Protein AF-A0A924YF98-F1 (afdb_monomer_lite)

Foldseek 3Di:
DEAEEADPDDDDDDPPYDYDYDDCPDPCHQWDWDFDDAQLETKIKIWGWPDDPPDDPVPTDIDTDIDRPNVVSLVVQCVVCVVVVHHRDPHDPNHDLVSHLVVVLVVVVVVLVVVLVVCVVVCVVPDDPPVVVVSVCCCVPPVVVVNVVSVVPRDPDD

Radius of gyration: 18.79 Å; chains: 1; bounding box: 48×42×50 Å

Secondary structure (DSSP, 8-state):
-EEEE--SSPPP--TT-EEEE--TTSGGGGEEEEEEE-SS-EEEEEEEE-S-TTS-TTT--EEEEEE--HHHHHHHHHHHHHHTTPPPP---S---HHHHHHHHHHHHHHHHHHHHHHHHHHTTSS--HHHHHHHHHHIIIIIHHHHHHHHHSS----

Sequence (158 aa):
VYVFGVPDVELPAIDNITYVPIAADDALAQEWLLVTNGQQNASALATREITHIEEEDALRMFKGVWTFDYVTVKFLHDALTRVVGVDPLTIPQTRRYSQQIRLMSKSLQRMATGLVRITNGRTRRYDDEAVKTEVASVIEQELDPALAQLKAAAPTSD

Structure (mmCIF, N/CA/C/O backbone):
data_AF-A0A924YF98-F1
#
_entry.id   AF-A0A924YF98-F1
#
loop_
_atom_site.group_PDB
_atom_site.id
_atom_site.type_symbol
_atom_site.label_atom_id
_atom_site.label_alt_id
_atom_site.label_comp_id
_atom_site.label_asym_id
_atom_site.label_entity_id
_atom_site.label_seq_id
_atom_site.pdbx_PDB_ins_code
_atom_site.Cartn_x
_atom_site.Cartn_y
_atom_site.Cartn_z
_atom_site.occupancy
_atom_site.B_iso_or_equiv
_atom_site.auth_seq_id
_atom_site.auth_comp_id
_atom_site.auth_asym_id
_atom_site.auth_atom_id
_atom_site.pdbx_PDB_model_num
ATOM 1 N N . VAL A 1 1 ? -4.801 -12.083 1.360 1.00 83.12 1 VAL A N 1
ATOM 2 C CA . VAL A 1 1 ? -4.076 -10.953 0.731 1.00 83.12 1 VAL A CA 1
ATOM 3 C C . VAL A 1 1 ? -4.146 -11.163 -0.763 1.00 83.12 1 VAL A C 1
ATOM 5 O O . VAL A 1 1 ? -3.887 -12.278 -1.188 1.00 83.12 1 VAL A O 1
ATOM 8 N N . TYR A 1 2 ? -4.531 -10.148 -1.529 1.00 84.19 2 TYR A N 1
ATOM 9 C CA . TYR A 1 2 ? -4.554 -10.231 -2.990 1.00 84.19 2 TYR A CA 1
ATOM 10 C C . TYR A 1 2 ? -3.357 -9.468 -3.543 1.00 84.19 2 TYR A C 1
ATOM 12 O O . TYR A 1 2 ? -3.107 -8.344 -3.108 1.00 84.19 2 TYR A O 1
ATOM 20 N N . VAL A 1 3 ? -2.613 -10.093 -4.450 1.00 85.88 3 VAL A N 1
ATOM 21 C CA . VAL A 1 3 ? -1.445 -9.493 -5.103 1.00 85.88 3 VAL A CA 1
ATOM 22 C C . VAL A 1 3 ? -1.716 -9.468 -6.596 1.00 85.88 3 VAL A C 1
ATOM 24 O O . VAL A 1 3 ? -1.778 -10.518 -7.228 1.00 85.88 3 VAL A O 1
ATOM 27 N N . PHE A 1 4 ? -1.896 -8.266 -7.131 1.00 86.38 4 PHE A N 1
ATOM 28 C CA . PHE A 1 4 ? -2.039 -8.023 -8.560 1.00 86.38 4 PHE A CA 1
ATOM 29 C C . PHE A 1 4 ? -0.660 -7.726 -9.128 1.00 86.38 4 PHE A C 1
ATOM 31 O O . PHE A 1 4 ? 0.079 -6.934 -8.542 1.00 86.38 4 PHE A O 1
ATOM 38 N N . GLY A 1 5 ? -0.304 -8.355 -10.238 1.00 85.38 5 GLY A N 1
ATOM 39 C CA . GLY A 1 5 ? 0.985 -8.101 -10.864 1.00 85.38 5 GLY A CA 1
ATOM 40 C C . GLY A 1 5 ? 1.160 -8.851 -12.169 1.00 85.38 5 GLY A C 1
ATOM 41 O O . GLY A 1 5 ? 0.441 -9.811 -12.451 1.00 85.38 5 GLY A O 1
ATOM 42 N N . VAL A 1 6 ? 2.117 -8.386 -12.962 1.00 85.69 6 VAL A N 1
ATOM 43 C CA . VAL A 1 6 ? 2.588 -9.087 -14.153 1.00 85.69 6 VAL A CA 1
ATOM 44 C C . VAL A 1 6 ? 3.639 -10.091 -13.676 1.00 85.69 6 VAL A C 1
ATOM 46 O O . VAL A 1 6 ? 4.693 -9.659 -13.211 1.00 85.69 6 VAL A O 1
ATOM 49 N N . PRO A 1 7 ? 3.371 -11.408 -13.703 1.00 84.19 7 PRO A N 1
ATOM 50 C CA . PRO A 1 7 ? 4.359 -12.389 -13.282 1.00 84.19 7 PRO A CA 1
ATOM 51 C C . PRO A 1 7 ? 5.493 -12.451 -14.311 1.00 84.19 7 PRO A C 1
ATOM 53 O O . PRO A 1 7 ? 5.277 -12.803 -15.468 1.00 84.19 7 PRO A O 1
ATOM 56 N N . ASP A 1 8 ? 6.702 -12.120 -13.879 1.00 83.69 8 ASP A N 1
ATOM 57 C CA . ASP A 1 8 ? 7.955 -12.280 -14.622 1.00 83.69 8 ASP A CA 1
ATOM 58 C C . ASP A 1 8 ? 8.664 -13.606 -14.287 1.00 83.69 8 ASP A C 1
ATOM 60 O O . ASP A 1 8 ? 9.520 -14.074 -15.039 1.00 83.69 8 ASP A O 1
ATOM 64 N N . VAL A 1 9 ? 8.269 -14.240 -13.180 1.00 86.56 9 VAL A N 1
ATOM 65 C CA . VAL A 1 9 ? 8.755 -15.538 -12.702 1.00 86.56 9 VAL A CA 1
ATOM 66 C C . VAL A 1 9 ? 7.611 -16.408 -12.179 1.00 86.56 9 VAL A C 1
ATOM 68 O O . VAL A 1 9 ? 6.490 -15.947 -11.952 1.00 86.56 9 VAL A O 1
ATOM 71 N N . GLU A 1 10 ? 7.900 -17.690 -11.956 1.00 89.12 10 GLU A N 1
ATOM 72 C CA . GLU A 1 10 ? 6.964 -18.593 -11.290 1.00 89.12 10 GLU A CA 1
ATOM 73 C C . GLU A 1 10 ? 6.758 -18.168 -9.827 1.00 89.12 10 GLU A C 1
ATOM 75 O O . GLU A 1 10 ? 7.709 -18.022 -9.054 1.00 89.12 10 GLU A O 1
ATOM 80 N N . LEU A 1 11 ? 5.498 -17.939 -9.451 1.00 88.81 11 LEU A N 1
ATOM 81 C CA . LEU A 1 11 ? 5.141 -17.410 -8.139 1.00 88.81 11 LEU A CA 1
ATOM 82 C C . LEU A 1 11 ? 5.078 -18.540 -7.099 1.00 88.81 11 LEU A C 1
ATOM 84 O O . LEU A 1 11 ? 4.372 -19.528 -7.318 1.00 88.81 11 LEU A O 1
ATOM 88 N N . PRO A 1 12 ? 5.756 -18.409 -5.943 1.00 90.62 12 PRO A N 1
ATOM 89 C CA . PRO A 1 12 ? 5.679 -19.413 -4.893 1.00 90.62 12 PRO A CA 1
ATOM 90 C C . PRO A 1 12 ? 4.273 -19.449 -4.287 1.00 90.62 12 PRO A C 1
ATOM 92 O O . PRO A 1 12 ? 3.661 -18.411 -4.035 1.00 90.62 12 PRO A O 1
ATOM 95 N N . ALA A 1 13 ? 3.771 -20.645 -3.983 1.00 89.00 13 ALA A N 1
ATOM 96 C CA . ALA A 1 13 ? 2.528 -20.788 -3.238 1.00 89.00 13 ALA A CA 1
ATOM 97 C C . ALA A 1 13 ? 2.752 -20.360 -1.777 1.00 89.00 13 ALA A C 1
ATOM 99 O O . ALA A 1 13 ? 3.468 -21.025 -1.029 1.00 89.00 13 ALA A O 1
ATOM 100 N N . ILE A 1 14 ? 2.150 -19.237 -1.380 1.00 92.12 14 ILE A N 1
ATOM 101 C CA . ILE A 1 14 ? 2.190 -18.724 -0.009 1.00 92.12 14 ILE A CA 1
ATOM 102 C C . ILE A 1 14 ? 0.775 -18.748 0.564 1.00 92.12 14 ILE A C 1
ATOM 104 O O . ILE A 1 14 ? -0.161 -18.208 -0.029 1.00 92.12 14 ILE A O 1
ATOM 108 N N . ASP A 1 15 ? 0.627 -19.334 1.751 1.00 89.25 15 ASP A N 1
ATOM 109 C CA . ASP A 1 15 ? -0.660 -19.410 2.437 1.00 89.25 15 ASP A CA 1
ATOM 110 C C . ASP A 1 15 ? -1.276 -18.023 2.654 1.00 89.25 15 ASP A C 1
ATOM 112 O O . ASP A 1 15 ? -0.617 -17.070 3.077 1.00 89.25 15 ASP A O 1
ATOM 116 N N . ASN A 1 16 ? -2.588 -17.924 2.421 1.00 85.12 16 ASN A N 1
ATOM 117 C CA . ASN A 1 16 ? -3.375 -16.689 2.522 1.00 85.12 16 ASN A CA 1
ATOM 118 C C . ASN A 1 16 ? -2.974 -15.580 1.529 1.00 85.12 16 ASN A C 1
ATOM 120 O O . ASN A 1 16 ? -3.423 -14.433 1.686 1.00 85.12 16 ASN A O 1
ATOM 124 N N . ILE A 1 17 ? -2.178 -15.899 0.504 1.00 87.50 17 ILE A N 1
ATOM 125 C CA . ILE A 1 17 ? -1.916 -15.029 -0.642 1.00 87.50 17 ILE A CA 1
ATOM 126 C C . ILE A 1 17 ? -2.628 -15.589 -1.872 1.00 87.50 17 ILE A C 1
ATOM 128 O O . ILE A 1 17 ? -2.494 -16.756 -2.223 1.00 87.50 17 ILE A O 1
ATOM 132 N N . THR A 1 18 ? -3.390 -14.728 -2.536 1.00 87.88 18 THR A N 1
ATOM 133 C CA . THR A 1 18 ? -4.019 -15.011 -3.821 1.00 87.88 18 THR A CA 1
ATOM 134 C C . THR A 1 18 ? -3.386 -14.094 -4.853 1.00 87.88 18 THR A C 1
ATOM 136 O O . THR A 1 18 ? -3.565 -12.875 -4.803 1.00 87.88 18 THR A O 1
ATOM 139 N N . TYR A 1 19 ? -2.613 -14.681 -5.762 1.00 88.88 19 TYR A N 1
ATOM 140 C CA . TYR A 1 19 ? -2.026 -13.963 -6.885 1.00 88.88 19 TYR A CA 1
ATOM 141 C C . TYR A 1 19 ? -3.059 -13.809 -7.996 1.00 88.88 19 TYR A C 1
ATOM 143 O O . TYR A 1 19 ? -3.750 -14.763 -8.353 1.00 88.88 19 TYR A O 1
ATOM 151 N N . VAL A 1 20 ? -3.157 -12.598 -8.526 1.00 87.06 20 VAL A N 1
ATOM 152 C CA . VAL A 1 20 ? -4.069 -12.226 -9.601 1.00 87.06 20 VAL A CA 1
ATOM 153 C C . VAL A 1 20 ? -3.197 -11.714 -10.743 1.00 87.06 20 VAL A C 1
ATOM 155 O O . VAL A 1 20 ? -2.734 -10.571 -10.683 1.00 87.06 20 VAL A O 1
ATOM 158 N N . PRO A 1 21 ? -2.901 -12.553 -11.747 1.00 87.06 21 PRO A N 1
ATOM 159 C CA . PRO A 1 21 ? -2.091 -12.118 -12.870 1.00 87.06 21 PRO A CA 1
ATOM 160 C C . PRO A 1 21 ? -2.847 -11.042 -13.654 1.00 87.06 21 PRO A C 1
ATOM 162 O O . PRO A 1 21 ? -4.029 -11.206 -13.959 1.00 87.06 21 PRO A O 1
ATOM 165 N N . ILE A 1 22 ? -2.156 -9.952 -13.975 1.00 85.88 22 ILE A N 1
ATOM 166 C CA . ILE A 1 22 ? -2.645 -8.909 -14.885 1.00 85.88 22 ILE A CA 1
ATOM 167 C C . ILE A 1 22 ? -1.794 -8.900 -16.154 1.00 85.88 22 ILE A C 1
ATOM 169 O O . ILE A 1 22 ? -0.645 -9.351 -16.148 1.00 85.88 22 ILE A O 1
ATOM 173 N N . ALA A 1 23 ? -2.368 -8.421 -17.255 1.00 84.81 23 ALA A N 1
ATOM 174 C CA . ALA A 1 23 ? -1.650 -8.310 -18.516 1.00 84.81 23 ALA A CA 1
ATOM 175 C C . ALA A 1 23 ? -0.663 -7.130 -18.474 1.00 84.81 23 ALA A C 1
ATOM 177 O O . ALA A 1 23 ? -0.907 -6.133 -17.797 1.00 84.81 23 ALA A O 1
ATOM 178 N N . ALA A 1 24 ? 0.460 -7.237 -19.188 1.00 82.94 24 ALA A N 1
ATOM 179 C CA . ALA A 1 24 ? 1.495 -6.198 -19.191 1.00 82.94 24 ALA A CA 1
ATOM 180 C C . ALA A 1 24 ? 1.042 -4.881 -19.848 1.00 82.94 24 ALA A C 1
ATOM 182 O O . ALA A 1 24 ? 1.610 -3.826 -19.579 1.00 82.94 24 ALA A O 1
ATOM 183 N N . ASP A 1 25 ? 0.026 -4.947 -20.705 1.00 83.19 25 ASP A N 1
ATOM 184 C CA . ASP A 1 25 ? -0.619 -3.817 -21.368 1.00 83.19 25 ASP A CA 1
ATOM 185 C C . ASP A 1 25 ? -1.825 -3.261 -20.587 1.00 83.19 25 ASP A C 1
ATOM 187 O O . ASP A 1 25 ? -2.428 -2.274 -21.013 1.00 83.19 25 ASP A O 1
ATOM 191 N N . ASP A 1 26 ? -2.168 -3.854 -19.437 1.00 82.06 26 ASP A N 1
ATOM 192 C CA . ASP A 1 26 ? -3.207 -3.331 -18.552 1.00 82.06 26 ASP A CA 1
ATOM 193 C C . ASP A 1 26 ? -2.749 -2.003 -17.926 1.00 82.06 26 ASP A C 1
ATOM 195 O O . ASP A 1 26 ? -1.599 -1.844 -17.513 1.00 82.06 26 ASP A O 1
ATOM 199 N N . ALA A 1 27 ? -3.666 -1.044 -17.790 1.00 78.62 27 ALA A N 1
ATOM 200 C CA . ALA A 1 27 ? -3.399 0.213 -17.099 1.00 78.62 27 ALA A CA 1
ATOM 201 C C . ALA A 1 27 ? -2.936 -0.012 -15.648 1.00 78.62 27 ALA A C 1
ATOM 203 O O . ALA A 1 27 ? -2.119 0.752 -15.135 1.00 78.62 27 ALA A O 1
ATOM 204 N N . LEU A 1 28 ? -3.409 -1.080 -14.995 1.00 80.81 28 LEU A N 1
ATOM 205 C CA . LEU A 1 28 ? -2.963 -1.455 -13.651 1.00 80.81 28 LEU A CA 1
ATOM 206 C C . LEU A 1 28 ? -1.496 -1.905 -13.599 1.00 80.81 28 LEU A C 1
ATOM 208 O O . LEU A 1 28 ? -0.907 -1.858 -12.526 1.00 80.81 28 LEU A O 1
ATOM 212 N N . ALA A 1 29 ? -0.882 -2.299 -14.719 1.00 79.69 29 ALA A N 1
ATOM 213 C CA . ALA A 1 29 ? 0.527 -2.696 -14.747 1.00 79.69 29 ALA A CA 1
ATOM 214 C C . ALA A 1 29 ? 1.490 -1.507 -14.560 1.00 79.69 29 ALA A C 1
ATOM 216 O O . ALA A 1 29 ? 2.650 -1.706 -14.207 1.00 79.69 29 ALA A O 1
ATOM 217 N N . GLN A 1 30 ? 1.010 -0.273 -14.758 1.00 75.31 30 GLN A N 1
ATOM 218 C CA . GLN A 1 30 ? 1.778 0.967 -14.559 1.00 75.31 30 GLN A CA 1
ATOM 219 C C . GLN A 1 30 ? 1.564 1.590 -13.168 1.00 75.31 30 GLN A C 1
ATOM 221 O O . GLN A 1 30 ? 2.171 2.610 -12.821 1.00 75.31 30 GLN A O 1
ATOM 226 N N . GLU A 1 31 ? 0.683 0.989 -12.370 1.00 81.06 31 GLU A N 1
ATOM 227 C CA . GLU A 1 31 ? 0.219 1.512 -11.094 1.00 81.06 31 GLU A CA 1
ATOM 228 C C . GLU A 1 31 ? 0.581 0.539 -9.965 1.00 81.06 31 GLU A C 1
ATOM 230 O O . GLU A 1 31 ? 0.350 -0.664 -10.027 1.00 81.06 31 GLU A O 1
ATOM 235 N N . TRP A 1 32 ? 1.113 1.078 -8.877 1.00 83.12 32 TRP A N 1
ATOM 236 C CA . TRP A 1 32 ? 1.379 0.355 -7.641 1.00 83.12 32 TRP A CA 1
ATOM 237 C C . TRP A 1 32 ? 0.333 0.751 -6.605 1.00 83.12 32 TRP A C 1
ATOM 239 O O . TRP A 1 32 ? 0.236 1.909 -6.189 1.00 83.12 32 TRP A O 1
ATOM 249 N N . LEU A 1 33 ? -0.462 -0.230 -6.183 1.00 87.19 33 LEU A N 1
ATOM 250 C CA . LEU A 1 33 ? -1.569 -0.048 -5.253 1.00 87.19 33 LEU A CA 1
ATOM 251 C C . LEU A 1 33 ? -1.370 -0.949 -4.034 1.00 87.19 33 LEU A C 1
ATOM 253 O O . LEU A 1 33 ? -1.306 -2.170 -4.150 1.00 87.19 33 LEU A O 1
ATOM 257 N N . LEU A 1 34 ? -1.337 -0.356 -2.842 1.00 88.88 34 LEU A N 1
ATOM 258 C CA . LEU A 1 34 ? -1.417 -1.082 -1.578 1.00 88.88 34 LEU A CA 1
ATOM 259 C C . LEU A 1 34 ? -2.644 -0.603 -0.816 1.00 88.88 34 LEU A C 1
ATOM 261 O O . LEU A 1 34 ? -2.642 0.481 -0.235 1.00 88.88 34 LEU A O 1
ATOM 265 N N . VAL A 1 35 ? -3.683 -1.434 -0.792 1.00 89.50 35 VAL A N 1
ATOM 266 C CA . VAL A 1 35 ? -4.936 -1.137 -0.096 1.00 89.50 35 VAL A CA 1
ATOM 267 C C . VAL A 1 35 ? -5.082 -2.065 1.099 1.00 89.50 35 VAL A C 1
ATOM 269 O O . VAL A 1 35 ? -5.139 -3.286 0.969 1.00 89.50 35 VAL A O 1
ATOM 272 N N . THR A 1 36 ? -5.176 -1.475 2.284 1.00 89.69 36 THR A N 1
ATOM 273 C CA . THR A 1 36 ? -5.557 -2.173 3.508 1.00 89.69 36 THR A CA 1
ATOM 274 C C . THR A 1 36 ? -6.916 -1.656 3.943 1.00 89.69 36 THR A C 1
ATOM 276 O O . THR A 1 36 ? -7.100 -0.461 4.147 1.00 89.69 36 THR A O 1
ATOM 279 N N . ASN A 1 37 ? -7.892 -2.549 4.072 1.00 88.06 37 ASN A N 1
ATOM 280 C CA . ASN A 1 37 ? -9.219 -2.209 4.567 1.00 88.06 37 ASN A CA 1
ATOM 281 C C . ASN A 1 37 ? -9.555 -3.166 5.709 1.00 88.06 37 ASN A C 1
ATOM 283 O O . ASN A 1 37 ? -9.871 -4.329 5.485 1.00 88.06 37 ASN A O 1
ATOM 287 N N . GLY A 1 38 ? -9.409 -2.695 6.942 1.00 84.88 38 GLY A N 1
ATOM 288 C CA . GLY A 1 38 ? -9.654 -3.452 8.162 1.00 84.88 38 GLY A CA 1
ATOM 289 C C . GLY A 1 38 ? -10.420 -2.617 9.184 1.00 84.88 38 GLY A C 1
ATOM 290 O O . GLY A 1 38 ? -10.483 -1.391 9.099 1.00 84.88 38 GLY A O 1
ATOM 291 N N . GLN A 1 39 ? -10.972 -3.277 10.203 1.00 80.94 39 GLN A N 1
ATOM 292 C CA . GLN A 1 39 ? -11.736 -2.605 11.264 1.00 80.94 39 GLN A CA 1
ATOM 293 C C . GLN A 1 39 ? -10.890 -1.595 12.064 1.00 80.94 39 GLN A C 1
ATOM 295 O O . GLN A 1 39 ? -11.393 -0.581 12.546 1.00 80.94 39 GLN A O 1
ATOM 300 N N . GLN A 1 40 ? -9.599 -1.893 12.224 1.00 80.69 40 GLN A N 1
ATOM 301 C CA . GLN A 1 40 ? -8.660 -1.119 13.043 1.00 80.69 40 GLN A CA 1
ATOM 302 C C . GLN A 1 40 ? -7.727 -0.230 12.215 1.00 80.69 40 GLN A C 1
ATOM 304 O O . GLN A 1 40 ? -7.081 0.657 12.768 1.00 80.69 40 GLN A O 1
ATOM 309 N N . ASN A 1 41 ? -7.624 -0.489 10.912 1.00 81.94 41 ASN A N 1
ATOM 310 C CA . ASN A 1 41 ? -6.735 0.221 10.009 1.00 81.94 41 ASN A CA 1
ATOM 311 C C . ASN A 1 41 ? -7.330 0.225 8.609 1.00 81.94 41 ASN A C 1
ATOM 313 O O . ASN A 1 41 ? -7.629 -0.842 8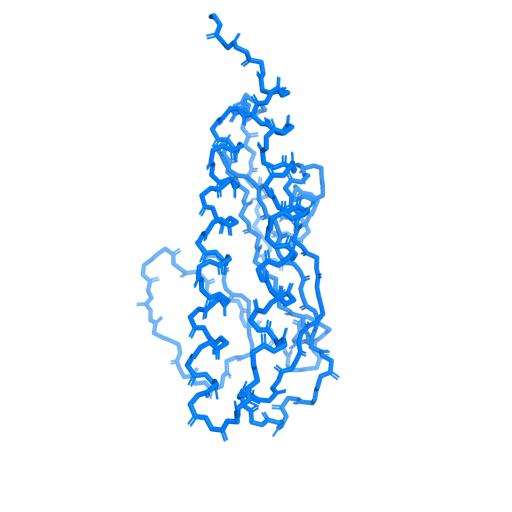.075 1.00 81.94 41 ASN A O 1
ATOM 317 N N . ALA A 1 42 ? -7.444 1.404 8.011 1.00 88.69 42 ALA A N 1
ATOM 318 C CA . ALA A 1 42 ? -7.677 1.507 6.587 1.00 88.69 42 ALA A CA 1
ATOM 319 C C . ALA A 1 42 ? -6.738 2.543 5.997 1.00 88.69 42 ALA A C 1
ATOM 321 O O . ALA A 1 42 ? -6.685 3.678 6.471 1.00 88.69 42 ALA A O 1
ATOM 322 N N . SER A 1 43 ? -5.989 2.124 4.991 1.00 91.69 43 SER A N 1
ATOM 323 C CA . SER A 1 43 ? -5.089 2.990 4.255 1.00 91.69 43 SER A CA 1
ATOM 324 C C . SER A 1 43 ? -4.958 2.504 2.825 1.00 91.69 43 SER A C 1
ATOM 326 O O . SER A 1 43 ? -5.040 1.305 2.555 1.00 91.69 43 SER A O 1
ATOM 328 N N . ALA A 1 44 ? -4.749 3.442 1.916 1.00 92.38 44 ALA A N 1
ATOM 329 C CA . ALA A 1 44 ? -4.450 3.156 0.528 1.00 92.38 44 ALA A CA 1
ATOM 330 C C . ALA A 1 44 ? -3.238 3.979 0.111 1.00 92.38 44 ALA A C 1
ATOM 332 O O . ALA A 1 44 ? -3.222 5.198 0.284 1.00 92.38 44 ALA A O 1
ATOM 333 N N . LEU A 1 45 ? -2.224 3.300 -0.409 1.00 91.19 45 LEU A N 1
ATOM 334 C CA . LEU A 1 45 ? -1.131 3.902 -1.152 1.00 91.19 45 LEU A CA 1
ATOM 335 C C . LEU A 1 45 ? -1.399 3.635 -2.627 1.00 91.19 45 LEU A C 1
ATOM 337 O O . LEU A 1 45 ? -1.509 2.478 -3.021 1.00 91.19 45 LEU A O 1
ATOM 341 N N . ALA A 1 46 ? -1.530 4.697 -3.409 1.00 90.12 46 ALA A N 1
ATOM 342 C CA . ALA A 1 46 ? -1.668 4.625 -4.853 1.00 90.12 46 ALA A CA 1
ATOM 343 C C . ALA A 1 46 ? -0.533 5.429 -5.468 1.00 90.12 46 ALA A C 1
ATOM 345 O O . ALA A 1 46 ? -0.421 6.629 -5.219 1.00 90.12 46 ALA A O 1
ATOM 346 N N . THR A 1 47 ? 0.327 4.765 -6.222 1.00 89.88 47 THR A N 1
ATOM 347 C CA . THR A 1 47 ? 1.513 5.359 -6.828 1.00 89.88 47 THR A CA 1
ATOM 348 C C . THR A 1 47 ? 1.591 4.954 -8.281 1.00 89.88 47 THR A C 1
ATOM 350 O O . THR A 1 47 ? 1.531 3.771 -8.583 1.00 89.88 47 THR A O 1
ATOM 353 N N . ARG A 1 48 ? 1.826 5.922 -9.153 1.00 86.38 48 ARG A N 1
ATOM 354 C CA . ARG A 1 48 ? 2.145 5.689 -10.552 1.00 86.38 48 ARG A CA 1
ATOM 355 C C . ARG A 1 48 ? 3.638 5.828 -10.760 1.00 86.38 48 ARG A C 1
ATOM 357 O O . ARG A 1 48 ? 4.261 6.747 -10.211 1.00 86.38 48 ARG A O 1
ATOM 364 N N . GLU A 1 49 ? 4.200 4.956 -11.576 1.00 84.56 49 GLU A N 1
ATOM 365 C CA . GLU A 1 49 ? 5.571 5.121 -12.032 1.00 84.56 49 GLU A CA 1
ATOM 366 C C . GLU A 1 49 ? 5.692 6.317 -12.993 1.00 84.56 49 GLU A C 1
ATOM 368 O O . GLU A 1 49 ? 4.845 6.540 -13.856 1.00 84.56 49 GLU A O 1
ATOM 373 N N . ILE A 1 50 ? 6.711 7.153 -12.798 1.00 85.06 50 ILE A N 1
ATOM 374 C CA . ILE A 1 50 ? 7.000 8.310 -13.668 1.00 85.06 50 ILE A CA 1
ATOM 375 C C . ILE A 1 50 ? 8.126 7.974 -14.655 1.00 85.06 50 ILE A C 1
ATOM 377 O O . ILE A 1 50 ? 8.220 8.580 -15.720 1.00 85.06 50 ILE A O 1
ATOM 381 N N . THR A 1 51 ? 8.987 7.036 -14.273 1.00 80.88 51 THR A N 1
ATOM 382 C CA . THR A 1 51 ? 10.095 6.494 -15.065 1.00 80.88 51 THR A CA 1
ATOM 383 C C . THR A 1 51 ? 9.632 5.364 -15.979 1.00 80.88 51 THR A C 1
ATOM 385 O O . THR A 1 51 ? 8.484 4.921 -15.911 1.00 80.88 51 THR A O 1
ATOM 388 N N . HIS A 1 52 ? 10.521 4.901 -16.858 1.00 74.12 52 HIS A N 1
ATOM 389 C CA . HIS A 1 52 ? 10.242 3.738 -17.697 1.00 74.12 52 HIS A CA 1
ATOM 390 C C . HIS A 1 52 ? 10.533 2.430 -16.944 1.00 74.12 52 HIS A C 1
ATOM 392 O O . HIS A 1 52 ? 11.503 2.356 -16.196 1.00 74.12 52 HIS A O 1
ATOM 398 N N . ILE A 1 53 ? 9.754 1.373 -17.204 1.00 68.94 53 ILE A N 1
ATOM 399 C CA . ILE A 1 53 ? 9.916 0.046 -16.570 1.00 68.94 53 ILE A CA 1
ATOM 400 C C . ILE A 1 53 ? 11.285 -0.605 -16.843 1.00 68.94 53 ILE A C 1
ATOM 402 O O . ILE A 1 53 ? 11.706 -1.504 -16.125 1.00 68.94 53 ILE A O 1
ATOM 406 N N . GLU A 1 54 ? 11.976 -0.150 -17.890 1.00 73.94 54 GLU A N 1
ATOM 407 C CA . GLU A 1 54 ? 13.316 -0.615 -18.273 1.00 73.94 54 GLU A CA 1
ATOM 408 C C . GLU A 1 54 ? 14.444 0.076 -17.490 1.00 73.94 54 GLU A C 1
ATOM 410 O O . GLU A 1 54 ? 15.606 -0.312 -17.615 1.00 73.94 54 GLU A O 1
ATOM 415 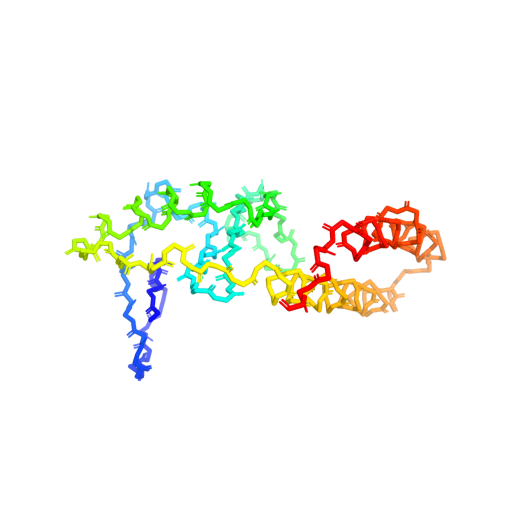N N . GLU A 1 55 ? 14.134 1.112 -16.707 1.00 76.12 55 GLU A N 1
ATOM 416 C CA . GLU A 1 55 ? 15.126 1.752 -15.850 1.00 76.12 55 GLU A CA 1
ATOM 417 C C . GLU A 1 55 ? 15.519 0.840 -14.684 1.00 76.12 55 GLU A C 1
ATOM 419 O O . GLU A 1 55 ? 14.713 0.080 -14.148 1.00 76.12 55 GLU A O 1
ATOM 424 N N . GLU A 1 56 ? 16.781 0.940 -14.262 1.00 77.50 56 GLU A N 1
ATOM 425 C CA . GLU A 1 56 ? 17.277 0.206 -13.100 1.00 77.50 56 GLU A CA 1
ATOM 426 C C . GLU A 1 56 ? 16.440 0.551 -11.859 1.00 77.50 56 GLU A C 1
ATOM 428 O O . GLU A 1 56 ? 16.177 1.725 -11.589 1.00 77.50 56 GLU A O 1
ATOM 433 N N . ASP A 1 57 ? 16.071 -0.454 -11.058 1.00 72.31 57 ASP A N 1
ATOM 434 C CA . ASP A 1 57 ? 15.177 -0.286 -9.902 1.00 72.31 57 ASP A CA 1
ATOM 435 C C . ASP A 1 57 ? 15.600 0.834 -8.940 1.00 72.31 57 ASP A C 1
ATOM 437 O O . ASP A 1 57 ? 14.764 1.489 -8.317 1.00 72.31 57 ASP A O 1
ATOM 441 N N . ALA A 1 58 ? 16.907 1.090 -8.824 1.00 71.81 58 ALA A N 1
ATOM 442 C CA . ALA A 1 58 ? 17.451 2.142 -7.971 1.00 71.81 58 ALA A CA 1
ATOM 443 C C . ALA A 1 58 ? 17.127 3.571 -8.447 1.00 71.81 58 ALA A C 1
ATOM 445 O O . ALA A 1 58 ? 17.201 4.503 -7.635 1.00 71.81 58 ALA A O 1
ATOM 446 N N . LEU A 1 59 ? 16.811 3.731 -9.734 1.00 74.50 59 LEU A N 1
ATOM 447 C CA . LEU A 1 59 ? 16.527 4.993 -10.415 1.00 74.50 59 LEU A CA 1
ATOM 448 C C . LEU A 1 59 ? 15.029 5.216 -10.641 1.00 74.50 59 LEU A C 1
ATOM 450 O O . LEU A 1 59 ? 14.622 6.354 -10.869 1.00 74.50 59 LEU A O 1
ATOM 454 N N . ARG A 1 60 ? 14.208 4.166 -10.508 1.00 79.50 60 ARG A N 1
ATOM 455 C CA . ARG A 1 60 ? 12.759 4.253 -10.703 1.00 79.50 60 ARG A CA 1
ATOM 456 C C . ARG A 1 60 ? 12.126 5.246 -9.735 1.00 79.50 60 ARG A C 1
ATOM 458 O O . ARG A 1 60 ? 12.376 5.227 -8.525 1.00 79.50 60 ARG A O 1
ATOM 465 N N . MET A 1 61 ? 11.278 6.118 -10.273 1.00 79.88 61 MET A N 1
ATOM 466 C CA . MET A 1 61 ? 10.593 7.158 -9.510 1.00 79.88 61 MET A CA 1
ATOM 467 C C . MET A 1 61 ? 9.088 6.971 -9.561 1.00 79.88 61 MET A C 1
ATOM 469 O O . MET A 1 61 ? 8.496 6.738 -10.614 1.00 79.88 61 MET A O 1
ATOM 473 N N . PHE A 1 62 ? 8.457 7.174 -8.409 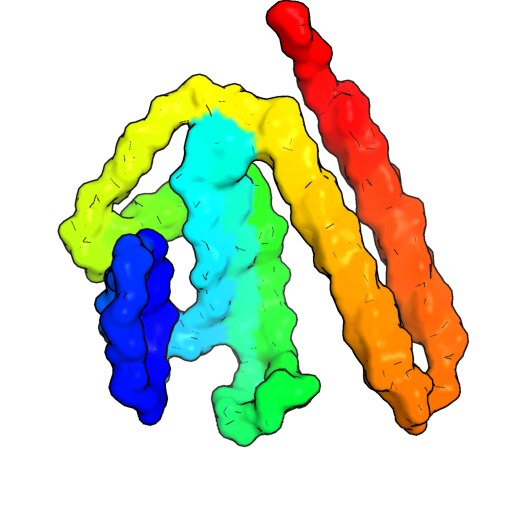1.00 85.25 62 PHE A N 1
ATOM 474 C CA . PHE A 1 62 ? 7.026 6.997 -8.233 1.00 85.25 62 PHE A CA 1
ATOM 475 C C . PHE A 1 62 ? 6.400 8.286 -7.716 1.00 85.25 62 PHE A C 1
ATOM 477 O O . PHE A 1 62 ? 6.912 8.917 -6.789 1.00 85.25 62 PHE A O 1
ATOM 484 N N . LYS A 1 63 ? 5.258 8.661 -8.291 1.00 86.31 63 LYS A N 1
ATOM 485 C CA . LYS A 1 63 ? 4.395 9.718 -7.764 1.00 86.31 63 LYS A CA 1
ATOM 486 C C . LYS A 1 63 ? 3.130 9.082 -7.243 1.00 86.31 63 LYS A C 1
ATOM 488 O O . LYS A 1 63 ? 2.448 8.384 -7.982 1.00 86.31 63 LYS A O 1
ATOM 493 N N . GLY A 1 64 ? 2.768 9.380 -6.005 1.00 89.06 64 GLY A N 1
ATOM 494 C CA . GLY A 1 64 ? 1.536 8.844 -5.461 1.00 89.06 64 GLY A CA 1
ATOM 495 C C . GLY A 1 64 ? 0.956 9.617 -4.307 1.00 89.06 64 GLY A C 1
ATOM 496 O O . GLY A 1 64 ? 1.475 10.646 -3.879 1.00 89.06 64 GLY A O 1
ATOM 497 N N . VAL A 1 65 ? -0.155 9.076 -3.832 1.00 89.00 65 VAL A N 1
ATOM 498 C CA . VAL A 1 65 ? -0.924 9.569 -2.703 1.00 89.00 65 VAL A CA 1
ATOM 499 C C . VAL A 1 65 ? -1.032 8.443 -1.693 1.00 89.00 65 VAL A C 1
ATOM 501 O O . VAL A 1 65 ? -1.378 7.310 -2.030 1.00 89.00 65 VAL A O 1
ATOM 504 N N . TRP A 1 66 ? -0.768 8.779 -0.436 1.00 90.06 66 TRP A N 1
ATOM 505 C CA . TRP A 1 66 ? -1.083 7.920 0.689 1.00 90.06 66 TRP A CA 1
ATOM 506 C C . TRP A 1 66 ? -2.251 8.520 1.457 1.00 90.06 66 TRP A C 1
ATOM 508 O O . TRP A 1 66 ? -2.181 9.661 1.910 1.00 90.06 66 TRP A O 1
ATOM 518 N N . THR A 1 67 ? -3.338 7.766 1.587 1.00 87.56 67 THR A N 1
ATOM 519 C CA . THR A 1 67 ? -4.552 8.224 2.262 1.00 87.56 67 THR A CA 1
ATOM 520 C C . THR A 1 67 ? -5.009 7.239 3.326 1.00 87.56 67 THR A C 1
ATOM 522 O O . THR A 1 67 ? -4.825 6.026 3.214 1.00 87.56 67 THR A O 1
ATOM 525 N N . PHE A 1 68 ? -5.639 7.790 4.358 1.00 87.44 68 PHE A N 1
ATOM 526 C CA . PHE A 1 68 ? -6.332 7.068 5.422 1.00 87.44 68 PHE A CA 1
ATOM 527 C C . PHE A 1 68 ? -7.838 7.364 5.420 1.00 87.44 68 PHE A C 1
ATOM 529 O O . PHE A 1 68 ? -8.560 6.886 6.300 1.00 87.44 68 PHE A O 1
ATOM 536 N N . ASP A 1 69 ? -8.311 8.157 4.449 1.00 86.31 69 ASP A N 1
ATOM 537 C CA . ASP A 1 69 ? -9.724 8.476 4.298 1.00 86.31 69 ASP A CA 1
ATOM 538 C C . ASP A 1 69 ? -10.517 7.203 4.007 1.00 86.31 69 ASP A C 1
ATOM 540 O O . ASP A 1 69 ? -10.297 6.511 3.012 1.00 86.31 69 ASP A O 1
ATOM 544 N N . TYR A 1 70 ? -11.456 6.889 4.894 1.00 86.12 70 TYR A N 1
ATOM 545 C CA . TYR A 1 70 ? -12.189 5.636 4.813 1.00 86.12 70 TYR A CA 1
ATOM 546 C C . TYR A 1 70 ? -13.014 5.531 3.534 1.00 86.12 70 TYR A C 1
ATOM 548 O O . TYR A 1 70 ? -13.063 4.453 2.945 1.00 86.12 70 TYR A O 1
ATOM 556 N N . VAL A 1 71 ? -13.659 6.619 3.110 1.00 87.62 71 VAL A N 1
ATOM 557 C CA . VAL A 1 71 ? -14.532 6.599 1.931 1.00 87.62 71 VAL A CA 1
ATOM 558 C C . VAL A 1 71 ? -13.712 6.239 0.696 1.00 87.62 71 VAL A C 1
ATOM 560 O O . VAL A 1 71 ? -14.071 5.313 -0.031 1.00 87.62 71 VAL A O 1
ATOM 563 N N . THR A 1 72 ? -12.558 6.884 0.529 1.00 90.19 72 THR A N 1
ATOM 564 C CA . THR A 1 72 ? -11.609 6.607 -0.552 1.00 90.19 72 THR A CA 1
ATOM 565 C C . THR A 1 72 ? -11.055 5.184 -0.472 1.00 90.19 72 THR A C 1
ATOM 567 O O . THR A 1 72 ? -11.077 4.455 -1.462 1.00 90.19 72 THR A O 1
ATOM 570 N N . VAL A 1 73 ? -10.600 4.744 0.707 1.00 90.88 73 VAL A N 1
ATOM 571 C CA . VAL A 1 73 ? -10.040 3.392 0.884 1.00 90.88 73 VAL A CA 1
ATOM 572 C C . VAL A 1 73 ? -11.087 2.314 0.603 1.00 90.88 73 VAL A C 1
ATOM 574 O O . VAL A 1 73 ? -10.784 1.321 -0.056 1.00 90.88 73 VAL A O 1
ATOM 577 N N . LYS A 1 74 ? -12.327 2.507 1.066 1.00 89.62 74 LYS A N 1
ATOM 578 C CA . LYS A 1 74 ? -13.439 1.592 0.796 1.00 89.62 74 LYS A CA 1
ATOM 579 C C . LYS A 1 74 ? -13.769 1.551 -0.689 1.00 89.62 74 LYS A C 1
ATOM 581 O O . LYS A 1 74 ? -13.939 0.464 -1.223 1.00 89.62 74 LYS A O 1
ATOM 586 N N . PHE A 1 75 ? -13.832 2.705 -1.348 1.00 90.88 75 PHE A N 1
ATOM 587 C CA . PHE A 1 75 ? -14.075 2.770 -2.784 1.00 90.88 75 PHE A CA 1
ATOM 588 C C . PHE A 1 75 ? -13.017 1.984 -3.571 1.00 90.88 75 PHE A C 1
ATOM 590 O O . PHE A 1 75 ? -13.374 1.140 -4.389 1.00 90.88 75 PHE A O 1
ATOM 597 N N . LEU A 1 76 ? -11.730 2.192 -3.271 1.00 90.12 76 LEU A N 1
ATOM 598 C CA . LEU A 1 76 ? -10.631 1.466 -3.917 1.00 90.12 76 LEU A CA 1
ATOM 599 C C . LEU A 1 76 ? -10.690 -0.040 -3.639 1.00 90.12 76 LEU A C 1
ATOM 601 O O . LEU A 1 76 ? -10.552 -0.844 -4.556 1.00 90.12 76 LEU A O 1
ATOM 605 N N . HIS A 1 77 ? -10.938 -0.432 -2.390 1.00 89.88 77 HIS A N 1
ATOM 606 C CA . HIS A 1 77 ? -11.114 -1.833 -2.015 1.00 89.88 77 HIS A CA 1
ATOM 607 C C . HIS A 1 77 ? -12.278 -2.491 -2.774 1.00 89.88 77 HIS A C 1
ATOM 609 O O . HIS A 1 77 ? -12.129 -3.583 -3.320 1.00 89.88 77 HIS A O 1
ATOM 615 N N . ASP A 1 78 ? -13.434 -1.831 -2.826 1.00 89.56 78 ASP A N 1
ATOM 616 C CA . ASP A 1 78 ? -14.634 -2.355 -3.479 1.00 89.56 78 ASP A CA 1
ATOM 617 C C . ASP A 1 78 ? -14.448 -2.419 -5.009 1.00 89.56 78 ASP A C 1
ATOM 619 O O . ASP A 1 78 ? -14.951 -3.336 -5.655 1.00 89.56 78 ASP A O 1
ATOM 623 N N . ALA A 1 79 ? -13.688 -1.491 -5.600 1.00 87.50 79 ALA A N 1
ATOM 624 C CA . ALA A 1 79 ? -13.307 -1.547 -7.010 1.00 87.50 79 ALA A CA 1
ATOM 625 C C . ALA A 1 79 ? -12.373 -2.735 -7.302 1.00 87.50 79 ALA A C 1
ATOM 627 O O . ALA A 1 79 ? -12.653 -3.522 -8.204 1.00 87.50 79 ALA A O 1
ATOM 628 N N . LEU A 1 80 ? -11.310 -2.914 -6.509 1.00 85.75 80 LEU A N 1
ATOM 629 C CA . LEU A 1 80 ? -10.343 -4.005 -6.690 1.00 85.75 80 LEU A CA 1
ATOM 630 C C . LEU A 1 80 ? -10.962 -5.390 -6.453 1.00 85.75 80 LEU A C 1
ATOM 632 O O . LEU A 1 80 ? -10.660 -6.331 -7.180 1.00 85.75 80 LEU A O 1
ATOM 636 N N . THR A 1 81 ? -11.857 -5.524 -5.471 1.00 85.38 81 THR A N 1
ATOM 637 C CA . THR A 1 81 ? -12.562 -6.793 -5.197 1.00 85.38 81 THR A CA 1
ATOM 638 C C . THR A 1 81 ? -13.485 -7.207 -6.344 1.00 85.38 81 THR A C 1
ATOM 640 O O . THR A 1 81 ? -13.534 -8.385 -6.694 1.00 85.38 81 THR A O 1
ATOM 643 N N . ARG A 1 82 ? -14.132 -6.248 -7.020 1.00 85.06 82 ARG A N 1
ATOM 644 C CA . ARG A 1 82 ? -14.916 -6.537 -8.233 1.00 85.06 82 ARG A CA 1
ATOM 645 C C . ARG A 1 82 ? -14.062 -7.059 -9.381 1.00 85.06 82 ARG A C 1
ATOM 647 O O . ARG A 1 82 ? -14.518 -7.949 -10.088 1.00 85.06 82 ARG A O 1
ATOM 654 N N . VAL A 1 83 ? -12.843 -6.540 -9.553 1.00 80.88 83 VAL A N 1
ATOM 655 C CA . VAL A 1 83 ? -11.921 -7.012 -10.604 1.00 80.88 83 VAL A CA 1
ATOM 656 C C . VAL A 1 83 ? -11.597 -8.497 -10.421 1.00 80.88 83 VAL A C 1
ATOM 658 O O . VAL A 1 83 ? -11.549 -9.236 -11.397 1.00 80.88 83 VAL A O 1
ATOM 661 N N . VAL A 1 84 ? -11.446 -8.958 -9.177 1.00 76.25 84 VAL A N 1
ATOM 662 C CA . VAL A 1 84 ? -11.139 -10.369 -8.867 1.00 76.25 84 VAL A CA 1
ATOM 663 C C . VAL A 1 84 ? -12.370 -11.261 -8.737 1.00 76.25 84 VAL A C 1
ATOM 665 O O . VAL A 1 84 ? -12.230 -12.445 -8.441 1.00 76.25 84 VAL A O 1
ATOM 668 N N . GLY A 1 85 ? -13.575 -10.716 -8.926 1.00 78.94 85 GLY A N 1
ATOM 669 C CA . GLY A 1 85 ? -14.821 -11.461 -8.746 1.00 78.94 85 GLY A CA 1
ATOM 670 C C . GLY A 1 85 ? -15.056 -11.922 -7.304 1.00 78.94 85 GLY A C 1
ATOM 671 O O . GLY A 1 85 ? -15.714 -12.936 -7.088 1.00 78.94 85 GLY A O 1
ATOM 672 N N . VAL A 1 86 ? -14.507 -11.204 -6.319 1.00 78.38 86 VAL A N 1
ATOM 673 C CA . VAL A 1 86 ? -14.685 -11.502 -4.893 1.00 78.38 86 VAL A CA 1
ATOM 674 C C . VAL A 1 86 ? -15.693 -10.526 -4.308 1.00 78.38 86 VAL A C 1
ATOM 676 O O . VAL A 1 86 ? -15.629 -9.322 -4.565 1.00 78.38 86 VAL A O 1
ATOM 679 N N . ASP A 1 87 ? -16.604 -11.033 -3.482 1.00 76.38 87 ASP A N 1
ATOM 680 C CA . ASP A 1 87 ? -17.545 -10.176 -2.772 1.00 76.38 87 ASP A CA 1
ATOM 681 C C . ASP A 1 87 ? -16.796 -9.212 -1.836 1.00 76.38 87 ASP A C 1
ATOM 683 O O . ASP A 1 87 ? -15.943 -9.642 -1.047 1.00 76.38 87 ASP A O 1
ATOM 687 N N . PRO A 1 88 ? -17.102 -7.901 -1.876 1.00 73.31 88 PRO A N 1
ATOM 688 C CA . PRO A 1 88 ? -16.467 -6.944 -0.989 1.00 73.31 88 PRO A CA 1
ATOM 689 C C . PRO A 1 88 ? -16.688 -7.331 0.474 1.00 73.31 88 PRO A C 1
ATOM 691 O O . PRO A 1 88 ? -17.821 -7.487 0.936 1.00 73.31 88 PRO A O 1
ATOM 694 N N . LEU A 1 89 ? -15.595 -7.438 1.233 1.00 69.12 89 LEU A N 1
ATOM 695 C CA . LEU A 1 89 ? -15.668 -7.671 2.671 1.00 69.12 89 LEU A CA 1
ATOM 696 C C . LEU A 1 89 ? -16.513 -6.578 3.337 1.00 69.12 89 LEU A C 1
ATOM 698 O O . LEU A 1 89 ? -16.172 -5.391 3.328 1.00 69.12 89 LEU A O 1
ATOM 702 N N . THR A 1 90 ? -17.622 -6.990 3.951 1.00 68.56 90 THR A N 1
ATOM 703 C CA . THR A 1 90 ? -18.465 -6.093 4.741 1.00 68.56 90 THR A CA 1
ATOM 704 C C . THR A 1 90 ? -17.825 -5.920 6.110 1.00 68.56 90 THR A C 1
ATOM 706 O O . THR A 1 90 ? -18.024 -6.717 7.023 1.00 68.56 90 THR A O 1
ATOM 709 N N . ILE A 1 91 ? -17.000 -4.886 6.247 1.00 69.50 91 ILE A N 1
ATOM 710 C CA . ILE A 1 91 ? -16.354 -4.563 7.519 1.00 69.50 91 ILE A CA 1
ATOM 711 C C . ILE A 1 91 ? -17.334 -3.737 8.362 1.00 69.50 91 ILE A C 1
ATOM 713 O O . ILE A 1 91 ? -17.824 -2.713 7.874 1.00 69.50 91 ILE A O 1
ATOM 717 N N . PRO A 1 92 ? -17.619 -4.136 9.617 1.00 67.00 92 PRO A N 1
ATOM 718 C CA . PRO A 1 92 ? -18.498 -3.384 10.504 1.00 67.00 92 PRO A CA 1
ATOM 719 C C . PRO A 1 92 ? -18.056 -1.923 10.642 1.00 67.00 92 PRO A C 1
ATOM 721 O O . PRO A 1 92 ? -16.873 -1.636 10.838 1.00 67.00 92 PRO A O 1
ATOM 724 N N . GLN A 1 93 ? -19.014 -0.993 10.596 1.00 63.41 93 GLN A N 1
ATOM 725 C CA . GLN A 1 93 ? -18.751 0.450 10.692 1.00 63.41 93 GLN A CA 1
ATOM 726 C C . GLN A 1 93 ? -18.235 0.904 12.067 1.00 63.41 93 GLN A C 1
ATOM 728 O O . GLN A 1 93 ? -17.824 2.053 12.212 1.00 63.41 93 GLN A O 1
ATOM 733 N N . THR A 1 94 ? -18.210 0.025 13.074 1.00 67.75 94 THR A N 1
ATOM 734 C CA . THR A 1 94 ? -17.615 0.298 14.389 1.00 67.75 94 THR A CA 1
ATOM 735 C C . THR A 1 94 ? -16.092 0.400 14.268 1.00 67.75 94 THR A C 1
ATOM 737 O O . THR A 1 94 ? -15.359 -0.561 14.536 1.00 67.75 94 THR A O 1
ATOM 740 N N . ARG A 1 95 ? -15.621 1.559 13.803 1.00 67.81 95 ARG A N 1
ATOM 741 C CA . ARG A 1 95 ? -14.206 1.877 13.625 1.00 67.81 95 ARG A CA 1
ATOM 742 C C . ARG A 1 95 ? -13.607 2.439 14.898 1.00 67.81 95 ARG A C 1
ATOM 744 O O . ARG A 1 95 ? -14.190 3.280 15.576 1.00 67.81 95 ARG A O 1
ATOM 751 N N . ARG A 1 96 ? -12.389 1.995 15.192 1.00 77.69 96 ARG A N 1
ATOM 752 C CA . ARG A 1 96 ? -11.597 2.491 16.319 1.00 77.69 96 ARG A CA 1
ATOM 753 C C . ARG A 1 96 ? -10.646 3.573 15.823 1.00 77.69 96 ARG A C 1
ATOM 755 O O . ARG A 1 96 ? -9.478 3.296 15.560 1.00 77.69 96 ARG A O 1
ATOM 762 N N . TYR A 1 97 ? -11.150 4.798 15.684 1.00 75.44 97 TYR A N 1
ATOM 763 C CA . TYR A 1 97 ? -10.375 5.938 15.176 1.00 75.44 97 TYR A CA 1
ATOM 764 C C . TYR A 1 97 ? -9.077 6.174 15.957 1.00 75.44 97 TYR A C 1
ATOM 766 O O . TYR A 1 97 ? -8.029 6.373 15.353 1.00 75.44 97 TYR A O 1
ATOM 774 N N . SER A 1 98 ? -9.104 6.042 17.285 1.00 77.81 98 SER A N 1
ATOM 775 C CA . SER A 1 98 ? -7.906 6.141 18.132 1.00 77.81 98 SER A CA 1
ATOM 776 C C . SER A 1 98 ? -6.833 5.104 17.769 1.00 77.81 98 SER A C 1
ATOM 778 O O . SER A 1 98 ? -5.637 5.404 17.739 1.00 77.81 98 SER A O 1
ATOM 780 N N . GLN A 1 99 ? -7.247 3.884 17.421 1.00 80.00 99 GLN A N 1
ATOM 781 C CA . GLN A 1 99 ? -6.342 2.831 16.973 1.00 80.00 99 GLN A CA 1
ATOM 782 C C . GLN A 1 99 ? -5.796 3.104 15.567 1.00 80.00 99 GLN A C 1
ATOM 784 O O . GLN A 1 99 ? -4.603 2.891 15.341 1.00 80.00 99 GLN A O 1
ATOM 789 N N . GLN A 1 100 ? -6.629 3.617 14.657 1.00 80.75 100 GLN A N 1
ATOM 790 C CA . GLN A 1 100 ? -6.208 4.013 13.313 1.00 80.75 100 GLN A CA 1
ATOM 791 C C . GLN A 1 100 ? -5.187 5.159 13.369 1.00 80.75 100 GLN A C 1
ATOM 793 O O . GLN A 1 100 ? -4.139 5.058 12.736 1.00 80.75 100 GLN A O 1
ATOM 798 N N . ILE A 1 101 ? -5.423 6.188 14.191 1.00 80.81 101 ILE A N 1
ATOM 799 C CA . ILE A 1 101 ? -4.482 7.302 14.403 1.00 80.81 101 ILE A CA 1
ATOM 800 C C . ILE A 1 101 ? -3.140 6.776 14.914 1.00 80.81 101 ILE A C 1
ATOM 802 O O . ILE A 1 101 ? -2.097 7.098 14.352 1.00 80.81 101 ILE A O 1
ATOM 806 N N . ARG A 1 102 ? -3.145 5.890 15.918 1.00 81.69 102 ARG A N 1
ATOM 807 C CA . ARG A 1 102 ? -1.912 5.278 16.438 1.00 81.69 102 ARG A CA 1
ATOM 808 C C . ARG A 1 102 ? -1.132 4.516 15.361 1.00 81.69 102 ARG A C 1
ATOM 810 O O . ARG A 1 102 ? 0.097 4.594 15.321 1.00 81.69 102 ARG A O 1
ATOM 817 N N . LEU A 1 103 ? -1.821 3.755 14.508 1.00 82.25 103 LEU A N 1
ATOM 818 C CA . LEU A 1 103 ? -1.188 2.996 13.424 1.00 82.25 103 LEU A CA 1
ATOM 819 C C . LEU A 1 103 ? -0.658 3.911 12.318 1.00 82.25 103 LEU A C 1
ATOM 821 O O . LEU A 1 103 ? 0.447 3.678 11.824 1.00 82.25 103 LEU A O 1
ATOM 825 N N . MET A 1 104 ? -1.394 4.971 11.990 1.00 83.50 104 MET A N 1
ATOM 826 C CA . MET A 1 104 ? -0.952 6.022 11.081 1.00 83.50 104 MET A CA 1
ATOM 827 C C . MET A 1 104 ? 0.327 6.686 11.600 1.00 83.50 104 MET A C 1
ATOM 829 O O . MET A 1 104 ? 1.334 6.687 10.894 1.00 83.50 104 MET A O 1
ATOM 833 N N . SER A 1 105 ? 0.352 7.129 12.863 1.00 79.94 105 SER A N 1
ATOM 834 C CA . SER A 1 105 ? 1.542 7.739 13.468 1.00 79.94 105 SER A CA 1
ATOM 835 C C . SER A 1 105 ? 2.755 6.813 13.451 1.00 79.94 105 SER A C 1
ATOM 837 O O . SER A 1 105 ? 3.846 7.224 13.067 1.00 79.94 105 SER A O 1
ATOM 839 N N . LYS A 1 106 ? 2.570 5.537 13.816 1.00 85.06 106 LYS A N 1
ATOM 840 C CA . LYS A 1 106 ? 3.655 4.546 13.792 1.00 85.06 106 LYS A CA 1
ATOM 841 C C . LYS A 1 106 ? 4.186 4.321 12.375 1.00 85.06 106 LYS A C 1
ATOM 843 O O . LYS A 1 106 ? 5.386 4.131 12.193 1.00 85.06 106 LYS A O 1
ATOM 848 N N . SER A 1 107 ? 3.303 4.316 11.380 1.00 81.44 107 SER A N 1
ATOM 849 C CA . SER A 1 107 ? 3.681 4.099 9.982 1.00 81.44 107 SER A CA 1
ATOM 850 C C . SER A 1 107 ? 4.450 5.300 9.428 1.00 81.44 107 SER A C 1
ATOM 852 O O . SER A 1 107 ? 5.522 5.104 8.862 1.00 81.44 107 SER A O 1
ATOM 854 N N . LEU A 1 108 ? 3.982 6.526 9.696 1.00 81.38 108 LEU A N 1
ATOM 855 C CA . LEU A 1 108 ? 4.684 7.767 9.349 1.00 81.38 108 LEU A CA 1
ATOM 856 C C . LEU A 1 108 ? 6.073 7.829 9.992 1.00 81.38 108 LEU A C 1
ATOM 858 O O . LEU A 1 108 ? 7.058 8.064 9.300 1.00 81.38 108 LEU A O 1
ATOM 862 N N . GLN A 1 109 ? 6.182 7.519 11.287 1.00 79.44 109 GLN A N 1
ATOM 863 C CA . GLN A 1 109 ? 7.468 7.514 11.988 1.00 79.44 109 GLN A CA 1
ATOM 864 C C . GLN A 1 109 ? 8.455 6.503 11.381 1.00 79.44 109 GLN A C 1
ATOM 866 O O . GLN A 1 109 ? 9.639 6.802 11.217 1.00 79.44 109 GLN A O 1
ATOM 871 N N . ARG A 1 110 ? 7.983 5.302 11.013 1.00 81.75 110 ARG A N 1
ATOM 872 C CA . ARG A 1 110 ? 8.823 4.292 10.348 1.00 81.75 110 ARG A CA 1
ATOM 873 C C . ARG A 1 110 ? 9.267 4.741 8.961 1.00 81.75 110 ARG A C 1
ATOM 875 O O . ARG A 1 110 ? 10.419 4.497 8.614 1.00 81.75 110 ARG A O 1
ATOM 882 N N . MET A 1 111 ? 8.388 5.387 8.195 1.00 79.25 111 MET A N 1
ATOM 883 C CA . MET A 1 111 ? 8.739 5.939 6.886 1.00 79.25 111 MET A CA 1
ATOM 884 C C . MET A 1 111 ? 9.759 7.066 7.016 1.00 79.25 111 MET A C 1
ATOM 886 O O . MET A 1 111 ? 10.785 6.999 6.356 1.00 79.25 111 MET A O 1
ATOM 890 N N . ALA A 1 112 ? 9.551 8.025 7.922 1.00 77.06 112 ALA 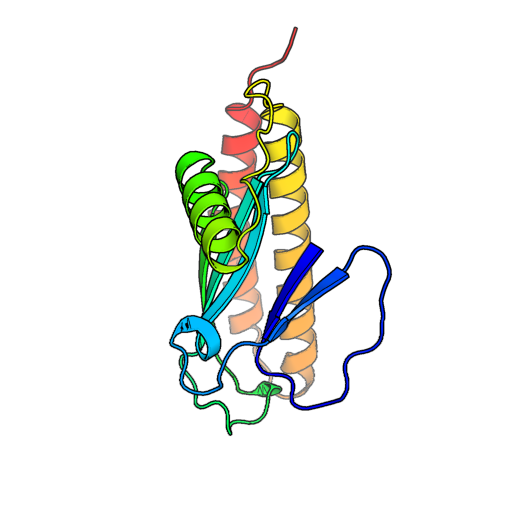A N 1
ATOM 891 C CA . ALA A 1 112 ? 10.508 9.100 8.185 1.00 77.06 112 ALA A CA 1
ATOM 892 C C . ALA A 1 112 ? 11.886 8.544 8.587 1.00 77.06 112 ALA A C 1
ATOM 894 O O . ALA A 1 112 ? 12.905 8.894 7.997 1.00 77.06 112 ALA A O 1
ATOM 895 N N . THR A 1 113 ? 11.915 7.579 9.513 1.00 78.06 113 THR A N 1
ATOM 896 C CA . THR A 1 113 ? 13.160 6.894 9.914 1.00 78.06 113 THR A CA 1
ATOM 897 C C . THR A 1 113 ? 13.816 6.167 8.733 1.00 78.06 113 THR A C 1
ATOM 899 O O . THR A 1 113 ? 15.037 6.184 8.577 1.00 78.06 113 THR A O 1
ATOM 902 N N . GLY A 1 114 ? 13.011 5.511 7.893 1.00 75.88 114 GLY A N 1
ATOM 903 C CA . GLY A 1 114 ? 13.474 4.814 6.696 1.00 75.88 114 GLY A CA 1
ATOM 904 C C . GLY A 1 114 ? 14.052 5.764 5.652 1.00 75.88 114 GLY A C 1
ATOM 905 O O . GLY A 1 114 ? 15.126 5.490 5.128 1.00 75.88 114 GLY A O 1
ATOM 906 N N . LEU A 1 115 ? 13.395 6.899 5.408 1.00 75.50 115 LEU A N 1
ATOM 907 C CA . LEU A 1 115 ? 13.866 7.947 4.506 1.00 75.50 115 LEU A CA 1
ATOM 908 C C . LEU A 1 115 ? 15.206 8.500 4.974 1.00 75.50 115 LEU A C 1
ATOM 910 O O . LEU A 1 115 ? 16.141 8.507 4.184 1.00 75.50 115 LEU A O 1
ATOM 914 N N . VAL A 1 116 ? 15.342 8.835 6.261 1.00 73.94 116 VAL A N 1
ATOM 915 C CA . VAL A 1 116 ? 16.618 9.272 6.853 1.00 73.94 116 VAL A CA 1
ATOM 916 C C . VAL A 1 116 ? 17.708 8.210 6.681 1.00 73.94 116 VAL A C 1
ATOM 918 O O . VAL A 1 116 ? 18.866 8.527 6.424 1.00 73.94 116 VAL A O 1
ATOM 921 N N . ARG A 1 117 ? 17.370 6.921 6.802 1.00 73.62 117 ARG A N 1
ATOM 922 C CA . ARG A 1 117 ? 18.337 5.836 6.588 1.00 73.62 117 ARG A CA 1
ATOM 923 C C . ARG A 1 117 ? 18.731 5.687 5.118 1.00 73.62 117 ARG A C 1
ATOM 925 O O . ARG A 1 117 ? 19.902 5.437 4.844 1.00 73.62 117 ARG A O 1
ATOM 932 N N . ILE A 1 118 ? 17.783 5.811 4.190 1.00 72.19 118 ILE A N 1
ATOM 933 C CA . ILE A 1 118 ? 18.030 5.719 2.745 1.00 72.19 118 ILE A CA 1
ATOM 934 C C . ILE A 1 118 ? 18.848 6.914 2.272 1.00 72.19 118 ILE A C 1
ATOM 936 O O . ILE A 1 118 ? 19.810 6.712 1.533 1.00 72.19 118 ILE A O 1
ATOM 940 N N . THR A 1 119 ? 18.515 8.128 2.721 1.00 65.31 119 THR A N 1
ATOM 941 C CA . THR A 1 119 ? 19.311 9.320 2.431 1.00 65.31 119 THR A CA 1
ATOM 942 C C . THR A 1 119 ? 20.707 9.118 2.985 1.00 65.31 119 THR A C 1
ATOM 944 O O . THR A 1 119 ? 21.610 8.972 2.179 1.00 65.31 119 THR A O 1
ATOM 947 N N . ASN A 1 120 ? 20.884 8.898 4.292 1.00 63.66 120 ASN A 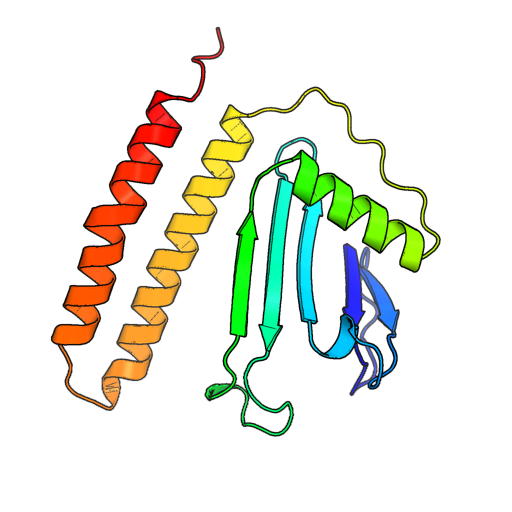N 1
ATOM 948 C CA . ASN A 1 120 ? 22.208 8.684 4.896 1.00 63.66 120 ASN A CA 1
ATOM 949 C C . ASN A 1 120 ? 23.009 7.518 4.277 1.00 63.66 120 ASN A C 1
ATOM 951 O O . ASN A 1 120 ? 24.238 7.564 4.236 1.00 63.66 120 ASN A O 1
ATOM 955 N N . GLY A 1 121 ? 22.336 6.467 3.797 1.00 58.34 121 GLY A N 1
ATOM 956 C CA . GLY A 1 121 ? 22.955 5.348 3.083 1.00 58.34 121 GLY A CA 1
ATOM 957 C C . GLY A 1 121 ? 23.424 5.713 1.669 1.00 58.34 121 GLY A C 1
ATOM 958 O O . GLY A 1 121 ? 24.490 5.262 1.250 1.00 58.34 121 GLY A O 1
ATOM 959 N N . ARG A 1 122 ? 22.674 6.564 0.958 1.00 54.38 122 ARG A N 1
ATOM 960 C CA . ARG A 1 122 ? 23.056 7.148 -0.341 1.00 54.38 122 ARG A CA 1
ATOM 961 C C . ARG A 1 122 ? 24.105 8.267 -0.185 1.00 54.38 122 ARG A C 1
ATOM 963 O O . ARG A 1 122 ? 24.985 8.383 -1.035 1.00 54.38 122 ARG A O 1
ATOM 970 N N . THR A 1 123 ? 24.106 9.007 0.930 1.00 45.97 123 THR A N 1
ATOM 971 C CA . THR A 1 123 ? 25.038 10.118 1.231 1.00 45.97 123 THR A CA 1
ATOM 972 C C . THR A 1 123 ? 26.478 9.670 1.510 1.00 45.97 123 THR A C 1
ATOM 974 O O . THR A 1 123 ? 27.362 10.504 1.650 1.00 45.97 123 THR A O 1
ATOM 977 N N . ARG A 1 124 ? 26.794 8.366 1.532 1.00 47.53 124 ARG A N 1
ATOM 978 C CA . ARG A 1 124 ? 28.205 7.924 1.548 1.00 47.53 124 ARG A CA 1
ATOM 979 C C . ARG A 1 124 ? 28.953 8.193 0.233 1.00 47.53 124 ARG A C 1
ATOM 981 O O . ARG A 1 124 ? 30.158 7.963 0.193 1.00 47.53 124 ARG A O 1
ATOM 988 N N . ARG A 1 125 ? 28.272 8.652 -0.828 1.00 50.06 125 ARG A N 1
ATOM 989 C CA . ARG A 1 125 ? 28.895 8.974 -2.125 1.00 50.06 125 ARG A CA 1
ATOM 990 C C . ARG A 1 125 ? 28.919 10.454 -2.513 1.00 50.06 125 ARG A C 1
ATOM 992 O O . ARG A 1 125 ? 29.704 10.773 -3.394 1.00 50.06 125 ARG A O 1
ATOM 999 N N . TYR A 1 126 ? 28.156 11.339 -1.873 1.00 44.00 126 TYR A N 1
ATOM 1000 C CA . TYR A 1 126 ? 28.212 12.784 -2.131 1.00 44.00 126 TYR A CA 1
ATOM 1001 C C . TYR A 1 126 ? 27.936 13.565 -0.842 1.00 44.00 126 TYR A C 1
ATOM 1003 O O . TYR A 1 126 ? 26.979 13.267 -0.130 1.00 44.00 126 TYR A O 1
ATOM 1011 N N . ASP A 1 127 ? 28.828 14.511 -0.551 1.00 57.97 127 ASP A N 1
ATOM 1012 C CA . ASP A 1 127 ? 28.817 15.420 0.598 1.00 57.97 127 ASP A CA 1
ATOM 1013 C C . ASP A 1 127 ? 27.607 16.356 0.483 1.00 57.97 127 ASP A C 1
ATOM 1015 O O . ASP A 1 127 ? 27.574 17.180 -0.430 1.00 57.97 127 ASP A O 1
ATOM 1019 N N . ASP A 1 128 ? 26.591 16.211 1.341 1.00 57.41 128 ASP A N 1
ATOM 1020 C CA . ASP A 1 128 ? 25.454 17.136 1.310 1.00 57.41 128 ASP A CA 1
ATOM 1021 C C . ASP A 1 128 ? 24.696 17.227 2.647 1.00 57.41 128 ASP A C 1
ATOM 1023 O O . ASP A 1 128 ? 23.695 16.552 2.908 1.00 57.41 128 ASP A O 1
ATOM 1027 N N . GLU A 1 129 ? 25.194 18.090 3.533 1.00 58.22 129 GLU A N 1
ATOM 1028 C CA . GLU A 1 129 ? 24.490 18.520 4.750 1.00 58.22 129 GLU A CA 1
ATOM 1029 C C . GLU A 1 129 ? 23.175 19.265 4.434 1.00 58.22 129 GLU A C 1
ATOM 1031 O O . GLU A 1 129 ? 22.269 19.293 5.272 1.00 58.22 129 GLU A O 1
ATOM 1036 N N . ALA A 1 130 ? 23.012 19.804 3.218 1.00 57.19 130 ALA A N 1
ATOM 1037 C CA . ALA A 1 130 ? 21.792 20.502 2.814 1.00 57.19 130 ALA A CA 1
ATOM 1038 C C . ALA A 1 130 ? 20.590 19.549 2.725 1.00 57.19 130 ALA A C 1
ATOM 1040 O O . ALA A 1 130 ? 19.533 19.844 3.277 1.00 57.19 130 ALA A O 1
ATOM 1041 N N . VAL A 1 131 ? 20.774 18.356 2.144 1.00 57.62 131 VAL A N 1
ATOM 1042 C CA . VAL A 1 131 ? 19.704 17.349 2.013 1.00 57.62 131 VAL A CA 1
ATOM 1043 C C . VAL A 1 131 ? 19.267 16.814 3.378 1.00 57.62 131 VAL A C 1
ATOM 1045 O O . VAL A 1 131 ? 18.080 16.595 3.617 1.00 57.62 131 VAL A O 1
ATOM 1048 N N . LYS A 1 132 ? 20.207 16.623 4.314 1.00 59.31 132 LYS A N 1
ATOM 1049 C CA . LYS A 1 132 ? 19.857 16.227 5.689 1.00 59.31 132 LYS A CA 1
ATOM 1050 C C . LYS A 1 132 ? 19.052 17.312 6.395 1.00 59.31 132 LYS A C 1
ATOM 1052 O O . LYS A 1 132 ? 18.090 16.984 7.084 1.00 59.31 132 LYS A O 1
ATOM 1057 N N . THR A 1 133 ? 19.436 18.573 6.204 1.00 66.06 133 THR A N 1
ATOM 1058 C CA . THR A 1 133 ? 18.760 19.728 6.804 1.00 66.06 133 THR A CA 1
ATOM 1059 C C . THR A 1 133 ? 17.346 19.892 6.249 1.00 66.06 133 THR A C 1
ATOM 1061 O O . THR A 1 133 ? 16.422 20.121 7.019 1.00 66.06 133 THR A O 1
ATOM 1064 N N . GLU A 1 134 ? 17.152 19.688 4.945 1.00 64.50 134 GLU A N 1
ATOM 1065 C CA . GLU A 1 134 ? 15.838 19.766 4.296 1.00 64.50 134 GLU A CA 1
ATOM 1066 C C . GLU A 1 134 ? 14.910 18.619 4.728 1.00 64.50 134 GLU A C 1
ATOM 1068 O O . GLU A 1 134 ? 13.752 18.838 5.078 1.00 64.50 134 GLU A O 1
ATOM 1073 N N . VAL A 1 135 ? 15.414 17.382 4.797 1.00 60.38 135 VAL A N 1
ATOM 1074 C CA . VAL A 1 135 ? 14.608 16.246 5.277 1.00 60.38 135 VAL A CA 1
ATOM 1075 C C . VAL A 1 135 ? 14.263 16.401 6.759 1.00 60.38 135 VAL A C 1
ATOM 1077 O O . VAL A 1 135 ? 13.127 16.134 7.150 1.00 60.38 135 VAL A O 1
ATOM 1080 N N . ALA A 1 136 ? 15.212 16.853 7.584 1.00 68.31 136 ALA A N 1
ATOM 1081 C CA . ALA A 1 136 ? 14.951 17.154 8.987 1.00 68.31 136 ALA A CA 1
ATOM 1082 C C . ALA A 1 136 ? 13.918 18.280 9.134 1.00 68.31 136 ALA A C 1
ATOM 1084 O O . ALA A 1 136 ? 12.996 18.145 9.936 1.00 68.31 136 ALA A O 1
ATOM 1085 N N . SER A 1 137 ? 13.997 19.334 8.313 1.00 70.88 137 SER A N 1
ATOM 1086 C CA . SER A 1 137 ? 13.034 20.432 8.372 1.00 70.88 137 SER A CA 1
ATOM 1087 C C . SER A 1 137 ? 11.634 19.996 7.956 1.00 70.88 137 SER A C 1
ATOM 1089 O O . SER A 1 137 ? 10.679 20.393 8.605 1.00 70.88 137 SER A O 1
ATOM 1091 N N . VAL A 1 138 ? 11.479 19.147 6.935 1.00 69.44 138 VAL A N 1
ATOM 1092 C CA . VAL A 1 138 ? 10.157 18.609 6.552 1.00 69.44 138 VAL A CA 1
ATOM 1093 C C . VAL A 1 138 ? 9.563 17.754 7.679 1.00 69.44 138 VAL A C 1
ATOM 1095 O O . VAL A 1 138 ? 8.364 17.826 7.957 1.00 69.44 138 VAL A O 1
ATOM 1098 N N . ILE A 1 139 ? 10.396 16.972 8.373 1.00 65.19 139 ILE A N 1
ATOM 1099 C CA . ILE A 1 139 ? 9.953 16.173 9.522 1.00 65.19 139 ILE A CA 1
ATOM 1100 C C . ILE A 1 139 ? 9.487 17.083 10.671 1.00 65.19 139 ILE A C 1
ATOM 1102 O O . ILE A 1 139 ? 8.378 16.910 11.177 1.00 65.19 139 ILE A O 1
ATOM 1106 N N . GLU A 1 140 ? 10.293 18.073 11.047 1.00 69.75 140 GLU A N 1
ATOM 1107 C CA . GLU A 1 140 ? 9.997 18.956 12.182 1.00 69.75 140 GLU A CA 1
ATOM 1108 C C . GLU A 1 140 ? 8.871 19.960 11.892 1.00 69.75 140 GLU A C 1
ATOM 1110 O O . GLU A 1 140 ? 8.090 20.288 12.784 1.00 69.75 140 GLU A O 1
ATOM 1115 N N . GLN A 1 141 ? 8.768 20.466 10.660 1.00 66.62 141 GLN A N 1
ATOM 1116 C CA . GLN A 1 141 ? 7.835 21.545 10.316 1.00 66.62 141 GLN A CA 1
ATOM 1117 C C . GLN A 1 141 ? 6.471 21.043 9.850 1.00 66.62 141 GLN A C 1
ATOM 1119 O O . GLN A 1 141 ? 5.475 21.729 10.073 1.00 66.62 141 GLN A O 1
ATOM 1124 N N . GLU A 1 142 ? 6.394 19.868 9.220 1.00 69.56 142 GLU A N 1
ATOM 1125 C CA . GLU A 1 142 ? 5.127 19.373 8.669 1.00 69.56 142 GLU A CA 1
ATOM 1126 C C . GLU A 1 142 ? 4.615 18.131 9.394 1.00 69.56 142 GLU A C 1
ATOM 1128 O O . GLU A 1 142 ? 3.446 18.071 9.784 1.00 69.56 142 GLU A O 1
ATOM 1133 N N . LEU A 1 143 ? 5.484 17.144 9.622 1.00 61.66 143 LEU A N 1
ATOM 1134 C CA . LEU A 1 143 ? 5.072 15.862 10.193 1.00 61.66 143 LEU A CA 1
ATOM 1135 C C . LEU A 1 143 ? 4.779 15.956 11.691 1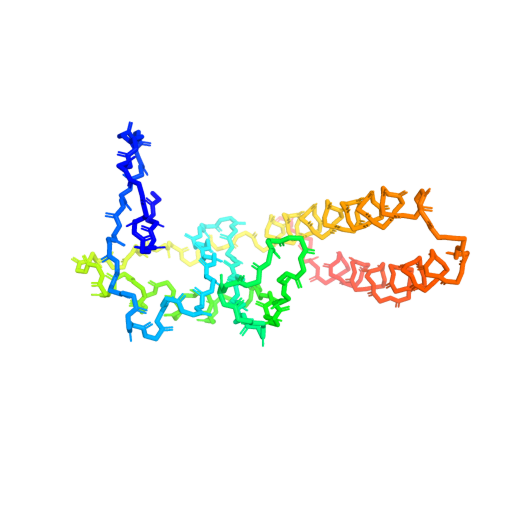.00 61.66 143 LEU A C 1
ATOM 1137 O O . LEU A 1 143 ? 3.741 15.454 12.131 1.00 61.66 143 LEU A O 1
ATOM 1141 N N . ASP A 1 144 ? 5.644 16.600 12.470 1.00 70.94 144 ASP A N 1
ATOM 1142 C CA . ASP A 1 144 ? 5.474 16.706 13.923 1.00 70.94 144 ASP A CA 1
ATOM 1143 C C . ASP A 1 144 ? 4.238 17.530 14.337 1.00 70.94 144 ASP A C 1
ATOM 1145 O O . ASP A 1 144 ? 3.463 17.059 15.184 1.00 70.94 144 ASP A O 1
ATOM 1149 N N . PRO A 1 145 ? 3.946 18.693 13.722 1.00 70.88 145 PRO A N 1
ATOM 1150 C CA . PRO A 1 145 ? 2.728 19.443 14.011 1.00 70.88 145 PRO A CA 1
ATOM 1151 C C . PRO A 1 145 ? 1.470 18.691 13.579 1.00 70.88 145 PRO A C 1
ATOM 1153 O O . PRO A 1 145 ? 0.495 18.656 14.332 1.00 70.88 145 PRO A O 1
ATOM 1156 N N . ALA A 1 146 ? 1.490 18.029 12.416 1.00 62.53 146 ALA A N 1
ATOM 1157 C CA . ALA A 1 146 ? 0.371 17.204 11.965 1.00 62.53 146 ALA A CA 1
ATOM 1158 C C . ALA A 1 146 ? 0.113 16.035 12.931 1.00 62.53 146 ALA A C 1
ATOM 1160 O O . ALA A 1 146 ? -1.032 15.761 13.296 1.00 62.53 146 ALA A O 1
ATOM 1161 N N . LEU A 1 147 ? 1.172 15.386 13.426 1.00 61.97 147 LEU A N 1
ATOM 1162 C CA . LEU A 1 147 ? 1.092 14.339 14.445 1.00 61.97 147 LEU A CA 1
ATOM 1163 C C . LEU A 1 147 ? 0.533 14.852 15.776 1.00 61.97 147 LEU A C 1
ATOM 1165 O O . LEU A 1 147 ? -0.257 14.151 16.414 1.00 61.97 147 LEU A O 1
ATOM 1169 N N . ALA A 1 148 ? 0.926 16.051 16.204 1.00 70.94 148 ALA A N 1
ATOM 1170 C CA . ALA A 1 148 ? 0.411 16.678 17.417 1.00 70.94 148 ALA A CA 1
ATOM 1171 C C . ALA A 1 148 ? -1.081 17.024 17.287 1.00 70.94 148 ALA A C 1
ATOM 1173 O O . ALA A 1 148 ? -1.865 16.706 18.182 1.00 70.94 148 ALA A O 1
ATOM 1174 N N . GLN A 1 149 ? -1.491 17.590 16.150 1.00 69.81 149 GLN A N 1
ATOM 1175 C CA . GLN A 1 149 ? -2.892 17.909 15.860 1.00 69.81 149 GLN A CA 1
ATOM 1176 C C . GLN A 1 149 ? -3.763 16.651 15.790 1.00 69.81 149 GLN A C 1
ATOM 1178 O O . GLN A 1 149 ? -4.845 16.617 16.368 1.00 69.81 149 GLN A O 1
ATOM 1183 N N . LEU A 1 150 ? -3.268 15.579 15.166 1.00 61.31 150 LEU A N 1
ATOM 1184 C CA . LEU A 1 150 ? -3.962 14.290 15.109 1.00 61.31 150 LEU A CA 1
ATOM 1185 C C . LEU A 1 150 ? -4.128 13.641 16.488 1.00 61.31 150 LEU A C 1
ATOM 1187 O O . LEU A 1 150 ? -5.151 13.009 16.748 1.00 61.31 150 LEU A O 1
ATOM 1191 N N . LYS A 1 151 ? -3.148 13.800 17.387 1.00 62.09 151 LYS A N 1
ATOM 1192 C CA . LYS A 1 151 ? -3.261 13.345 18.782 1.00 62.09 151 LYS A CA 1
ATOM 1193 C C . LYS A 1 151 ? -4.246 14.194 19.585 1.00 62.09 151 LYS A C 1
ATOM 1195 O O . LYS A 1 151 ? -4.979 13.636 20.392 1.00 62.09 151 LYS A O 1
ATOM 1200 N N . ALA A 1 152 ? -4.278 15.507 19.357 1.00 69.38 152 ALA A N 1
ATOM 1201 C CA . ALA A 1 152 ? -5.194 16.427 20.032 1.00 69.38 152 ALA A CA 1
ATOM 1202 C C . ALA A 1 152 ? -6.653 16.287 19.555 1.00 69.38 152 ALA A C 1
ATOM 1204 O O . ALA A 1 152 ? -7.574 16.501 20.334 1.00 69.38 152 ALA A O 1
ATOM 1205 N N . ALA A 1 153 ? -6.866 15.908 18.291 1.00 57.47 153 ALA A N 1
ATOM 1206 C CA . ALA A 1 153 ? -8.189 15.711 17.698 1.00 57.47 153 ALA A CA 1
ATOM 1207 C C . ALA A 1 153 ? -8.783 14.310 17.946 1.00 57.47 153 ALA A C 1
ATOM 1209 O O . ALA A 1 153 ? -9.937 14.059 17.595 1.00 57.47 153 ALA A O 1
ATOM 1210 N N . ALA A 1 154 ? -8.016 13.380 18.525 1.00 54.16 154 ALA A N 1
ATOM 1211 C CA . ALA A 1 154 ? -8.530 12.067 18.888 1.00 54.16 154 ALA A CA 1
ATOM 1212 C C . ALA A 1 154 ? -9.469 12.204 20.103 1.00 54.16 154 ALA A C 1
ATOM 1214 O O . ALA A 1 154 ? -9.016 12.666 21.151 1.00 54.16 154 ALA A O 1
ATOM 1215 N N . PRO A 1 155 ? -10.751 11.798 20.012 1.00 50.75 155 PRO A N 1
ATOM 1216 C CA . PRO A 1 155 ? -11.641 11.838 21.164 1.00 50.75 155 PRO A CA 1
ATOM 1217 C C . PRO A 1 155 ? -11.077 10.935 22.264 1.00 50.75 155 PRO A C 1
ATOM 1219 O O . PRO A 1 155 ? -10.770 9.763 22.021 1.00 50.75 155 PRO A O 1
ATOM 1222 N N . THR A 1 156 ? -10.928 11.489 23.468 1.00 52.78 156 THR A N 1
ATOM 1223 C CA . THR A 1 156 ? -10.707 10.718 24.692 1.00 52.78 156 THR A CA 1
ATOM 1224 C C . THR A 1 156 ? -11.905 9.798 24.862 1.00 52.78 156 THR A C 1
ATOM 1226 O O . THR A 1 156 ? -12.999 10.243 25.191 1.00 52.78 156 THR A O 1
ATOM 1229 N N . SER A 1 157 ? -11.720 8.525 24.527 1.00 46.09 157 SER A N 1
ATOM 1230 C CA . SER A 1 157 ? -12.699 7.483 24.799 1.00 46.09 157 SER A CA 1
ATOM 1231 C C . SER A 1 157 ? -12.759 7.258 26.309 1.00 46.09 157 SER A C 1
ATOM 1233 O O . SER A 1 157 ? -11.853 6.615 26.844 1.00 46.09 157 SER A O 1
ATOM 1235 N N . ASP A 1 158 ? -13.784 7.834 26.941 1.00 39.47 158 ASP A N 1
ATOM 1236 C CA . ASP A 1 158 ? -14.413 7.307 28.161 1.00 39.47 158 ASP A CA 1
ATOM 1237 C C . ASP A 1 158 ? -15.187 6.016 27.838 1.00 39.47 158 ASP A C 1
ATOM 1239 O O . ASP A 1 158 ? -15.801 5.944 26.742 1.00 39.47 158 ASP A O 1
#

pLDDT: mean 76.82, std 11.93, range [39.47, 92.38]